Protein AF-A0A9Q3KZR4-F1 (afdb_monomer_lite)

Structure (mmCIF, N/CA/C/O backbone):
data_AF-A0A9Q3KZR4-F1
#
_entry.id   AF-A0A9Q3KZR4-F1
#
loop_
_atom_site.group_PDB
_atom_site.id
_atom_site.type_symbol
_atom_site.label_atom_id
_atom_site.label_alt_id
_atom_site.label_comp_id
_atom_site.label_asym_id
_atom_site.label_entity_id
_atom_site.label_seq_id
_atom_site.pdbx_PDB_ins_code
_atom_site.Cartn_x
_atom_site.Cartn_y
_atom_site.Cartn_z
_atom_site.occupancy
_atom_site.B_iso_or_equiv
_atom_site.auth_seq_id
_atom_site.auth_comp_id
_atom_site.auth_asym_id
_atom_site.auth_atom_id
_atom_site.pdbx_PDB_model_num
ATOM 1 N N . MET A 1 1 ? 51.707 -24.226 -41.388 1.00 42.03 1 MET A N 1
ATOM 2 C CA . MET A 1 1 ? 51.177 -23.518 -40.204 1.00 42.03 1 MET A CA 1
ATOM 3 C C . MET A 1 1 ? 50.025 -22.644 -40.670 1.00 42.03 1 MET A C 1
ATOM 5 O O . MET A 1 1 ? 50.274 -21.649 -41.330 1.00 42.03 1 MET A O 1
ATOM 9 N N . GLY A 1 2 ? 48.784 -23.058 -40.425 1.00 43.09 2 GLY A N 1
ATOM 10 C CA . GLY A 1 2 ? 47.579 -22.294 -40.759 1.00 43.09 2 GLY A CA 1
ATOM 11 C C . GLY A 1 2 ? 46.607 -22.449 -39.598 1.00 43.09 2 GLY A C 1
ATOM 12 O O . GLY A 1 2 ? 46.339 -23.574 -39.183 1.00 43.09 2 GLY A O 1
ATOM 13 N N . GLN A 1 3 ? 46.214 -21.334 -38.991 1.00 43.72 3 GLN A N 1
ATOM 14 C CA . GLN A 1 3 ? 45.464 -21.297 -37.740 1.00 43.72 3 GLN A CA 1
ATOM 15 C C . GLN A 1 3 ? 44.011 -21.736 -37.955 1.00 43.72 3 GLN A C 1
ATOM 17 O O . GLN A 1 3 ? 43.340 -21.294 -38.881 1.00 43.72 3 GLN A O 1
ATOM 22 N N . ILE A 1 4 ? 43.560 -22.622 -37.069 1.00 50.09 4 ILE A N 1
ATOM 23 C CA . ILE A 1 4 ? 42.211 -23.177 -36.987 1.00 50.09 4 ILE A CA 1
ATOM 24 C C . ILE A 1 4 ? 41.285 -22.138 -36.349 1.00 50.09 4 ILE A C 1
ATOM 26 O O . ILE A 1 4 ? 41.515 -21.702 -35.218 1.00 50.09 4 ILE A O 1
ATOM 30 N N . THR A 1 5 ? 40.226 -21.778 -37.067 1.00 49.94 5 THR A N 1
ATOM 31 C CA . THR A 1 5 ? 39.066 -21.024 -36.587 1.00 49.94 5 THR A CA 1
ATOM 32 C C . THR A 1 5 ? 38.422 -21.785 -35.429 1.00 49.94 5 THR A C 1
ATOM 34 O O . THR A 1 5 ? 37.908 -22.886 -35.611 1.00 49.94 5 THR A O 1
ATOM 37 N N . LYS A 1 6 ? 38.461 -21.223 -34.218 1.00 49.03 6 LYS A N 1
ATOM 38 C CA . LYS A 1 6 ? 37.662 -21.724 -33.095 1.00 49.03 6 LYS A CA 1
ATOM 39 C C . LYS A 1 6 ? 36.378 -20.916 -33.029 1.00 49.03 6 LYS A C 1
ATOM 41 O O . LYS A 1 6 ? 36.366 -19.810 -32.496 1.00 49.03 6 LYS A O 1
ATOM 46 N N . GLU A 1 7 ? 35.314 -21.490 -33.578 1.00 45.50 7 GLU A N 1
ATOM 47 C CA . GLU A 1 7 ? 33.953 -21.098 -33.240 1.00 45.50 7 GLU A CA 1
ATOM 48 C C . GLU A 1 7 ? 33.759 -21.274 -31.731 1.00 45.50 7 GLU A C 1
ATOM 50 O O . GLU A 1 7 ? 33.810 -22.383 -31.194 1.00 45.50 7 GLU A O 1
ATOM 55 N N . VAL A 1 8 ? 33.591 -20.160 -31.020 1.00 49.97 8 VAL A N 1
ATOM 56 C CA . VAL A 1 8 ? 33.159 -20.185 -29.626 1.00 49.97 8 VAL A CA 1
ATOM 57 C C . VAL A 1 8 ? 31.643 -20.319 -29.645 1.00 49.97 8 VAL A C 1
ATOM 59 O O . VAL A 1 8 ? 30.913 -19.343 -29.789 1.00 49.97 8 VAL A O 1
ATOM 62 N N . SER A 1 9 ? 31.199 -21.570 -29.524 1.00 54.00 9 SER A N 1
ATOM 63 C CA . SER A 1 9 ? 29.832 -21.955 -29.178 1.00 54.00 9 SER A CA 1
ATOM 64 C C . SER A 1 9 ? 29.311 -21.062 -28.043 1.00 54.00 9 SER A C 1
ATOM 66 O O . SER A 1 9 ? 30.034 -20.895 -27.051 1.00 54.00 9 SER A O 1
ATOM 68 N N . PRO A 1 10 ? 28.092 -20.493 -28.137 1.00 51.78 10 PRO A N 1
ATOM 69 C CA . PRO A 1 10 ? 27.533 -19.706 -27.049 1.00 51.78 10 PRO A CA 1
ATOM 70 C C . PRO A 1 10 ? 27.482 -20.598 -25.812 1.00 51.78 10 PRO A C 1
ATOM 72 O O . PRO A 1 10 ? 26.874 -21.669 -25.825 1.00 51.78 10 PRO A O 1
ATOM 75 N N . ARG A 1 11 ? 28.218 -20.196 -24.771 1.00 51.41 11 ARG A N 1
ATOM 76 C CA . ARG A 1 11 ? 28.183 -20.870 -23.478 1.00 51.41 11 ARG A CA 1
ATOM 77 C C . ARG A 1 11 ? 26.736 -20.845 -23.022 1.00 51.41 11 ARG A C 1
ATOM 79 O O . ARG A 1 11 ? 26.160 -19.767 -22.894 1.00 51.41 11 ARG A O 1
ATOM 86 N N . ASP A 1 12 ? 26.191 -22.045 -22.855 1.00 49.56 12 ASP A N 1
ATOM 87 C CA . ASP A 1 12 ? 24.917 -22.327 -22.217 1.00 49.56 12 ASP A CA 1
ATOM 88 C C . ASP A 1 12 ? 24.786 -21.396 -21.011 1.00 49.56 12 ASP A C 1
ATOM 90 O O . ASP A 1 12 ? 25.555 -21.482 -20.049 1.00 49.56 12 ASP A O 1
ATOM 94 N N . ASN A 1 13 ? 23.919 -20.395 -21.163 1.00 56.41 13 ASN A N 1
ATOM 95 C CA . ASN A 1 13 ? 23.622 -19.422 -20.134 1.00 56.41 13 ASN A CA 1
ATOM 96 C C . ASN A 1 13 ? 22.895 -20.224 -19.065 1.00 56.41 13 ASN A C 1
ATOM 98 O O . ASN A 1 13 ? 21.679 -20.410 -19.171 1.00 56.41 13 ASN A O 1
ATOM 102 N N . SER A 1 14 ? 23.665 -20.790 -18.131 1.00 52.00 14 SER A N 1
ATOM 103 C CA . SER A 1 14 ? 23.157 -21.564 -17.015 1.00 52.00 14 SER A CA 1
ATOM 104 C C . SER A 1 14 ? 22.054 -20.724 -16.408 1.00 52.00 14 SER A C 1
ATOM 106 O O . SER A 1 14 ? 22.294 -19.642 -15.870 1.00 52.00 14 SER A O 1
ATOM 108 N N . ARG A 1 15 ? 20.815 -21.168 -16.642 1.00 63.19 15 ARG A N 1
ATOM 109 C CA . ARG A 1 15 ? 19.612 -20.495 -16.180 1.00 63.19 15 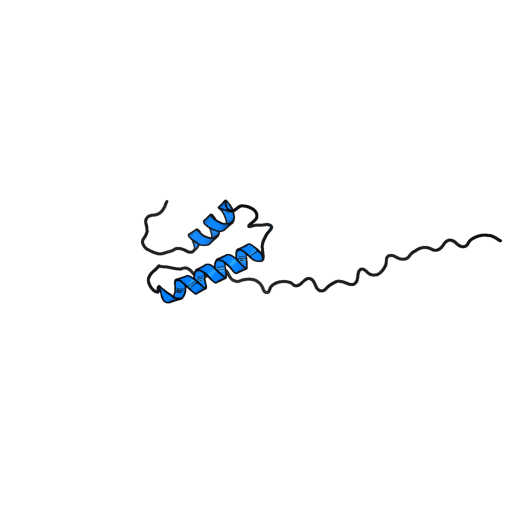ARG A CA 1
ATOM 110 C C . ARG A 1 15 ? 19.716 -20.486 -14.671 1.00 63.19 15 ARG A C 1
ATOM 112 O O . ARG A 1 15 ? 19.345 -21.461 -14.021 1.00 63.19 15 ARG A O 1
ATOM 119 N N . VAL A 1 16 ? 20.275 -19.407 -14.130 1.00 63.66 16 VAL A N 1
ATOM 120 C CA . VAL A 1 16 ? 20.142 -19.071 -12.724 1.00 63.66 16 VAL A CA 1
ATOM 121 C C . VAL A 1 16 ? 18.645 -19.187 -12.482 1.00 63.66 16 VAL A C 1
ATOM 123 O O . VAL A 1 16 ? 17.894 -18.552 -13.230 1.00 63.66 16 VAL A O 1
ATOM 126 N N . PRO A 1 17 ? 18.186 -20.075 -11.584 1.00 53.97 17 PRO A N 1
ATOM 127 C CA . PRO A 1 17 ? 16.768 -20.202 -11.329 1.00 53.97 17 PRO A CA 1
ATOM 128 C C . PRO A 1 17 ? 16.291 -18.816 -10.923 1.00 53.97 17 PRO A C 1
ATOM 130 O O . PRO A 1 17 ? 16.672 -18.298 -9.875 1.00 53.97 17 PRO A O 1
ATOM 133 N N . GLU A 1 18 ? 15.543 -18.181 -11.823 1.00 58.84 18 GLU A N 1
ATOM 134 C CA . GLU A 1 18 ? 14.903 -16.912 -11.553 1.00 58.84 18 GLU A CA 1
ATOM 135 C C . GLU A 1 18 ? 14.002 -17.201 -10.364 1.00 58.84 18 GLU A C 1
ATOM 137 O O . GLU A 1 18 ? 13.065 -18.000 -10.467 1.00 58.84 18 GLU A O 1
ATOM 142 N N . PHE A 1 19 ? 14.371 -16.659 -9.203 1.00 63.41 19 PHE A N 1
ATOM 143 C CA . PHE A 1 19 ? 13.548 -16.755 -8.016 1.00 63.41 19 PHE A CA 1
ATOM 144 C C . PHE A 1 19 ? 12.246 -16.035 -8.348 1.00 63.41 19 PHE A C 1
ATOM 146 O O . PHE A 1 19 ? 12.125 -14.819 -8.227 1.00 63.41 19 PHE A O 1
ATOM 153 N N . LYS A 1 20 ? 11.273 -16.799 -8.838 1.00 51.97 20 LYS A N 1
ATOM 154 C CA . LYS A 1 20 ? 9.907 -16.336 -8.966 1.00 51.97 20 LYS A CA 1
ATOM 155 C C . LYS A 1 20 ? 9.364 -16.319 -7.560 1.00 51.97 20 LYS A C 1
ATOM 157 O O . LYS A 1 20 ? 9.051 -17.372 -7.001 1.00 51.97 20 LYS A O 1
ATOM 162 N N . ALA A 1 21 ? 9.303 -15.120 -6.990 1.00 56.91 21 ALA A N 1
ATOM 163 C CA . ALA A 1 21 ? 8.572 -14.910 -5.761 1.00 56.91 21 ALA A CA 1
ATOM 164 C C . ALA A 1 21 ? 7.189 -15.567 -5.923 1.00 56.91 21 ALA A C 1
ATOM 166 O O . ALA A 1 21 ? 6.544 -15.368 -6.962 1.00 56.91 21 ALA A O 1
ATOM 167 N N . PRO A 1 22 ? 6.758 -16.416 -4.970 1.00 64.06 22 PRO A N 1
ATOM 168 C CA . PRO A 1 22 ? 5.432 -17.016 -5.027 1.00 64.06 22 PRO A CA 1
ATOM 169 C C . PRO A 1 22 ? 4.417 -15.896 -5.225 1.00 64.06 22 PRO A C 1
ATOM 171 O O . PRO A 1 22 ? 4.568 -14.851 -4.596 1.00 64.06 22 PRO A O 1
ATOM 174 N N . SER A 1 23 ? 3.438 -16.098 -6.116 1.00 65.31 23 SER A N 1
ATOM 175 C CA . SER A 1 23 ? 2.430 -15.095 -6.476 1.00 65.31 23 SER A CA 1
ATOM 176 C C . SER A 1 23 ? 1.939 -14.382 -5.220 1.00 65.31 23 SER A C 1
ATOM 178 O O . SER A 1 23 ? 1.219 -14.970 -4.408 1.00 65.31 23 SER A O 1
ATOM 180 N N . ILE A 1 24 ? 2.413 -13.152 -5.017 1.00 66.19 24 ILE A N 1
ATOM 181 C CA . ILE A 1 24 ? 2.160 -12.433 -3.775 1.00 66.19 24 ILE A CA 1
ATOM 182 C C . ILE A 1 24 ? 0.678 -12.094 -3.798 1.00 66.19 24 ILE A C 1
ATOM 184 O O . ILE A 1 24 ? 0.189 -11.488 -4.753 1.00 66.19 24 ILE A O 1
ATOM 188 N N . LYS A 1 25 ? -0.060 -12.569 -2.793 1.00 75.12 25 LYS A N 1
ATOM 189 C CA . LYS A 1 25 ? -1.472 -12.214 -2.653 1.00 75.12 25 LYS A CA 1
ATOM 190 C C . LYS A 1 25 ? -1.578 -10.698 -2.461 1.00 75.12 25 LYS A C 1
ATOM 192 O O . LYS A 1 25 ? -0.625 -10.042 -2.056 1.00 75.12 25 LYS A O 1
ATOM 197 N N . ALA A 1 26 ? -2.734 -10.128 -2.785 1.00 72.88 26 ALA A N 1
ATOM 198 C CA . ALA A 1 26 ? -3.001 -8.738 -2.435 1.00 72.88 26 ALA A CA 1
ATOM 199 C C . ALA A 1 26 ? -2.992 -8.571 -0.905 1.00 72.88 26 ALA A C 1
ATOM 201 O O . ALA A 1 26 ? -3.246 -9.537 -0.181 1.00 72.88 26 ALA A O 1
ATOM 202 N N . ALA A 1 27 ? -2.682 -7.364 -0.424 1.00 77.44 27 ALA A N 1
ATOM 203 C CA . ALA A 1 27 ? -2.770 -7.067 0.999 1.00 77.44 27 ALA A CA 1
ATOM 204 C C . ALA A 1 27 ? -4.200 -7.268 1.515 1.00 77.44 27 ALA A C 1
ATOM 206 O O . ALA A 1 27 ? -5.169 -6.965 0.820 1.00 77.44 27 ALA A O 1
ATOM 207 N N . ASP A 1 28 ? -4.332 -7.773 2.741 1.00 82.56 28 ASP A N 1
ATOM 208 C CA . ASP A 1 28 ? -5.625 -7.787 3.418 1.00 82.56 28 ASP A CA 1
ATOM 209 C C . ASP A 1 28 ? -6.064 -6.349 3.714 1.00 82.56 28 ASP A C 1
ATOM 211 O O . ASP A 1 28 ? -5.256 -5.500 4.107 1.00 82.56 28 ASP A O 1
ATOM 215 N N . SER A 1 29 ? -7.359 -6.078 3.556 1.00 86.81 29 SER A N 1
ATOM 216 C CA . SER A 1 29 ? -7.925 -4.786 3.927 1.00 86.81 29 SER A CA 1
ATOM 217 C C . SER A 1 29 ? -7.783 -4.537 5.432 1.00 86.81 29 SER A C 1
ATOM 219 O O . SER A 1 29 ? -8.045 -5.418 6.254 1.00 86.81 29 SER A O 1
ATOM 221 N N . PHE A 1 30 ? -7.401 -3.315 5.801 1.00 88.44 30 PHE A N 1
ATOM 222 C CA . PHE A 1 30 ? -7.323 -2.861 7.186 1.00 88.44 30 PHE A CA 1
ATOM 223 C C . PHE A 1 30 ? -8.406 -1.812 7.449 1.00 88.44 30 PHE A C 1
ATOM 225 O O . PHE A 1 30 ? -8.421 -0.737 6.849 1.00 88.44 30 PHE A O 1
ATOM 232 N N . ASP A 1 31 ? -9.326 -2.136 8.351 1.00 88.06 31 ASP A N 1
ATOM 233 C CA . ASP A 1 31 ? -10.503 -1.325 8.689 1.00 88.06 31 ASP A CA 1
ATOM 234 C C . ASP A 1 31 ? -10.318 -0.488 9.970 1.00 88.06 31 ASP A C 1
ATOM 236 O O . ASP A 1 31 ? -11.207 0.263 10.366 1.00 88.06 31 ASP A O 1
ATOM 240 N N . GLY A 1 32 ? -9.169 -0.618 10.640 1.00 85.00 32 GLY A N 1
ATOM 241 C CA . GLY A 1 32 ? -8.883 0.062 11.903 1.00 85.00 32 GLY A CA 1
ATOM 242 C C . GLY A 1 32 ? -9.500 -0.581 13.151 1.00 85.00 32 GLY A C 1
ATOM 243 O O . GLY A 1 32 ? -9.198 -0.127 14.253 1.00 85.00 32 GLY A O 1
ATOM 244 N N . THR A 1 33 ? -10.302 -1.647 13.036 1.00 88.38 33 THR A N 1
ATOM 245 C CA . THR A 1 33 ? -10.995 -2.263 14.191 1.00 88.38 33 THR A CA 1
ATOM 246 C C . THR A 1 33 ? -10.060 -3.085 15.075 1.00 88.38 33 THR A C 1
ATOM 248 O O . THR A 1 33 ? -10.242 -3.183 16.287 1.00 88.38 33 THR A O 1
ATOM 251 N N . GLN A 1 34 ? -9.027 -3.677 14.474 1.00 88.56 34 GLN A N 1
ATOM 252 C CA . GLN A 1 34 ? -8.093 -4.583 15.136 1.00 88.56 34 GLN A CA 1
ATOM 253 C C . GLN A 1 34 ? -6.675 -4.023 15.079 1.00 88.56 34 GLN A C 1
ATOM 255 O O . GLN A 1 34 ? -5.887 -4.391 14.211 1.00 88.56 34 GLN A O 1
ATOM 260 N N . ALA A 1 35 ? -6.317 -3.167 16.040 1.00 87.44 35 ALA A N 1
ATOM 261 C CA . ALA A 1 35 ? -5.005 -2.511 16.094 1.00 87.44 35 ALA A CA 1
ATOM 262 C C . ALA A 1 35 ? -3.813 -3.488 15.998 1.00 87.44 35 ALA A C 1
ATOM 264 O O . ALA A 1 35 ? -2.805 -3.174 15.370 1.00 87.44 35 ALA A O 1
ATOM 265 N N . HIS A 1 36 ? -3.940 -4.705 16.541 1.00 88.75 36 HIS A N 1
ATOM 266 C CA . HIS A 1 36 ? -2.893 -5.731 16.459 1.00 88.75 36 HIS A CA 1
ATOM 267 C C . HIS A 1 36 ? -2.584 -6.188 15.017 1.00 88.75 36 HIS A C 1
ATOM 269 O O . HIS A 1 36 ? -1.488 -6.683 14.757 1.00 88.75 36 HIS A O 1
ATOM 275 N N . LYS A 1 37 ? -3.510 -5.994 14.064 1.00 89.00 37 LYS A N 1
ATOM 276 C CA 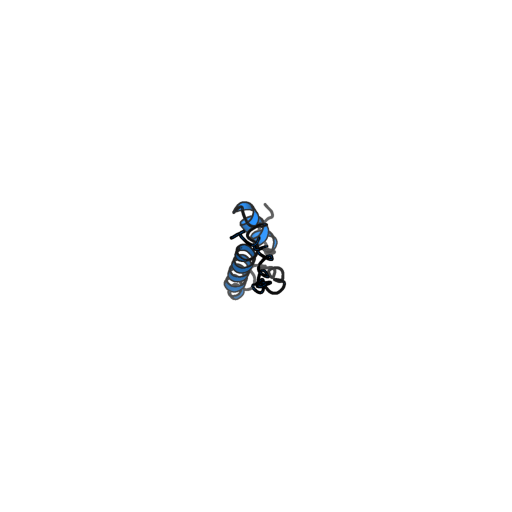. LYS A 1 37 ? -3.315 -6.310 12.639 1.00 89.00 37 LYS A CA 1
ATOM 277 C C . LYS A 1 37 ? -2.552 -5.232 11.873 1.00 89.00 37 LYS A C 1
ATOM 279 O O . LYS A 1 37 ? -2.005 -5.534 10.816 1.00 89.00 37 LYS A O 1
ATOM 284 N N . LEU A 1 38 ? -2.447 -4.012 12.412 1.00 89.56 38 LEU A N 1
ATOM 285 C CA . LEU A 1 38 ? -1.792 -2.883 11.742 1.00 89.56 38 LEU A CA 1
ATOM 286 C C . LEU A 1 38 ? -0.348 -3.209 11.349 1.00 89.56 38 LEU A C 1
ATOM 288 O O . LEU A 1 38 ? 0.085 -2.924 10.235 1.00 89.56 38 LEU A O 1
ATOM 292 N N . ARG A 1 39 ? 0.400 -3.849 12.254 1.00 92.44 39 ARG A N 1
ATOM 293 C CA . ARG A 1 39 ? 1.787 -4.233 11.978 1.00 92.44 39 ARG A CA 1
ATOM 294 C C . ARG A 1 39 ? 1.874 -5.227 10.821 1.00 92.44 39 ARG A C 1
ATOM 296 O O . ARG A 1 39 ? 2.710 -5.045 9.945 1.00 92.44 39 ARG A O 1
ATOM 303 N N . GLY A 1 40 ? 1.008 -6.241 10.810 1.00 91.88 40 GLY A N 1
ATOM 304 C CA . GLY A 1 40 ? 0.962 -7.237 9.737 1.00 91.88 40 GLY A CA 1
ATOM 305 C C . GLY A 1 40 ? 0.622 -6.604 8.389 1.00 91.88 40 GLY A C 1
ATOM 306 O O . GLY A 1 40 ? 1.317 -6.851 7.408 1.00 91.88 40 GLY A O 1
ATOM 307 N N . PHE A 1 41 ? -0.368 -5.710 8.373 1.00 91.31 41 PHE A N 1
ATOM 308 C CA . PHE A 1 41 ? -0.736 -4.922 7.200 1.00 91.31 41 PHE A CA 1
ATOM 309 C C . PHE A 1 41 ? 0.458 -4.134 6.629 1.00 91.31 41 PHE A C 1
ATOM 311 O O . PHE A 1 41 ? 0.799 -4.291 5.458 1.00 91.31 41 PHE A O 1
ATOM 318 N N . ILE A 1 42 ? 1.158 -3.356 7.466 1.00 91.69 42 ILE A N 1
ATOM 319 C CA . ILE A 1 42 ? 2.320 -2.557 7.034 1.00 91.69 42 ILE A CA 1
ATOM 320 C C . ILE A 1 42 ? 3.432 -3.452 6.475 1.00 91.69 42 ILE A C 1
ATOM 322 O O . ILE A 1 42 ? 3.988 -3.162 5.415 1.00 91.69 42 ILE A O 1
ATOM 326 N N . GLN A 1 43 ? 3.752 -4.546 7.172 1.00 92.19 43 GLN A N 1
ATOM 327 C CA . GLN A 1 43 ? 4.790 -5.482 6.736 1.00 92.19 43 GLN A CA 1
ATOM 328 C C . GLN A 1 43 ? 4.463 -6.100 5.374 1.00 92.19 43 GLN A C 1
ATOM 330 O O . GLN A 1 43 ? 5.354 -6.286 4.546 1.00 92.19 43 GLN A O 1
ATOM 335 N N . TYR A 1 44 ? 3.187 -6.383 5.121 1.00 91.25 44 TYR A N 1
ATOM 336 C CA . TYR A 1 44 ? 2.753 -6.958 3.859 1.00 91.25 44 TYR A CA 1
ATOM 337 C C . TYR A 1 44 ? 2.834 -5.9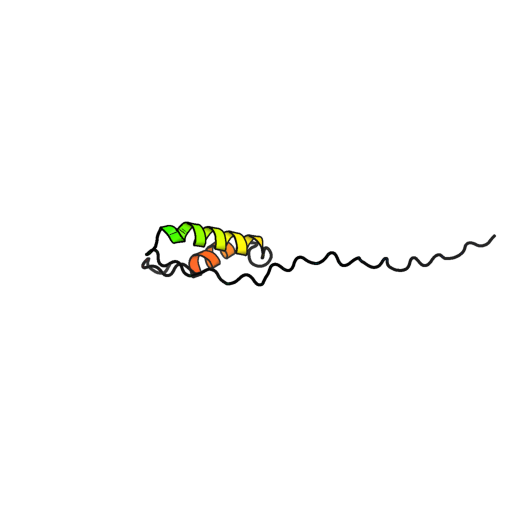54 2.700 1.00 91.25 44 TYR A C 1
ATOM 339 O O . TYR A 1 44 ? 3.373 -6.283 1.643 1.00 91.25 44 TYR A O 1
ATOM 347 N N . CYS A 1 45 ? 2.421 -4.700 2.917 1.00 90.38 45 CYS A N 1
ATOM 348 C CA . CYS A 1 45 ? 2.610 -3.622 1.938 1.00 90.38 45 CYS A CA 1
ATOM 349 C C . CYS A 1 45 ? 4.092 -3.438 1.573 1.00 90.38 45 CYS A C 1
ATOM 351 O O . CYS A 1 45 ? 4.436 -3.321 0.397 1.00 90.38 45 CYS A O 1
ATOM 353 N N . GLN A 1 46 ? 4.987 -3.473 2.566 1.00 90.50 46 GLN A N 1
ATOM 354 C CA . GLN A 1 46 ? 6.431 -3.380 2.334 1.00 90.50 46 GLN A CA 1
ATOM 355 C C . GLN A 1 46 ? 6.957 -4.538 1.481 1.00 90.50 46 GLN A C 1
ATOM 357 O O . GLN A 1 46 ? 7.759 -4.303 0.577 1.00 90.50 46 GLN A O 1
ATOM 362 N N . LEU A 1 47 ? 6.507 -5.768 1.740 1.00 90.50 47 LEU A N 1
ATOM 363 C CA . LEU A 1 47 ? 6.934 -6.954 0.996 1.00 90.50 47 LEU A CA 1
ATOM 364 C C . LEU A 1 47 ? 6.568 -6.871 -0.493 1.00 90.50 47 LEU A C 1
ATOM 366 O O . LEU A 1 47 ? 7.389 -7.219 -1.343 1.00 90.50 47 LEU A O 1
ATOM 370 N N . ILE A 1 48 ? 5.358 -6.396 -0.797 1.00 88.25 48 ILE A N 1
ATOM 371 C CA . ILE A 1 48 ? 4.857 -6.229 -2.169 1.00 88.25 48 ILE A CA 1
ATOM 372 C C . ILE A 1 48 ? 5.657 -5.158 -2.906 1.00 88.25 48 ILE A C 1
ATOM 374 O O . ILE A 1 48 ? 6.160 -5.406 -4.000 1.00 88.25 48 ILE A O 1
ATOM 378 N N . VAL A 1 49 ? 5.847 -4.001 -2.267 1.00 88.56 49 VAL A N 1
ATOM 379 C CA . VAL A 1 49 ? 6.631 -2.892 -2.826 1.00 88.56 49 VAL A CA 1
ATOM 380 C C . VAL A 1 49 ? 8.063 -3.317 -3.157 1.00 88.56 49 VAL A C 1
ATOM 382 O O . VAL A 1 49 ? 8.586 -2.926 -4.195 1.00 88.56 49 VAL A O 1
ATOM 385 N N . HIS A 1 50 ? 8.697 -4.127 -2.305 1.00 87.50 50 HIS A N 1
ATOM 386 C CA . HIS A 1 50 ? 10.061 -4.608 -2.551 1.00 87.50 50 HIS A CA 1
ATOM 387 C C . HIS A 1 50 ? 10.144 -5.679 -3.641 1.00 87.50 50 HIS A C 1
ATOM 389 O O . HIS A 1 50 ? 11.196 -5.822 -4.259 1.00 87.50 50 HIS A O 1
ATOM 395 N N . ASN A 1 51 ? 9.073 -6.441 -3.870 1.00 87.88 51 ASN A N 1
ATOM 396 C CA . ASN A 1 51 ? 9.066 -7.491 -4.887 1.00 87.88 51 ASN A CA 1
ATOM 397 C C . ASN A 1 51 ? 8.778 -6.976 -6.295 1.00 87.88 51 ASN A C 1
ATOM 399 O O . ASN A 1 51 ? 9.238 -7.580 -7.259 1.00 87.88 51 ASN A O 1
ATOM 403 N N . ASP A 1 52 ? 8.033 -5.881 -6.425 1.00 85.81 52 ASP A N 1
ATOM 404 C CA . ASP A 1 52 ? 7.618 -5.351 -7.722 1.00 85.81 52 ASP A CA 1
ATOM 405 C C . ASP A 1 52 ? 8.120 -3.918 -7.929 1.00 85.81 52 ASP A C 1
ATOM 407 O O . ASP A 1 52 ? 7.376 -2.937 -7.979 1.00 85.81 52 ASP A O 1
ATOM 411 N N . LEU A 1 53 ? 9.443 -3.797 -8.046 1.00 84.50 53 LEU A N 1
ATOM 412 C CA . LEU A 1 53 ? 10.116 -2.508 -8.218 1.00 84.50 53 LEU A CA 1
ATOM 413 C C . LEU A 1 53 ? 9.703 -1.782 -9.510 1.00 84.50 53 LEU A C 1
ATOM 415 O O . LEU A 1 53 ? 9.811 -0.558 -9.574 1.00 84.50 53 LEU A O 1
ATOM 419 N N . ALA A 1 54 ? 9.219 -2.512 -10.521 1.00 85.75 54 ALA A N 1
ATOM 420 C CA . ALA A 1 54 ? 8.747 -1.930 -11.773 1.00 85.75 54 ALA A CA 1
ATOM 421 C C . ALA A 1 54 ? 7.431 -1.161 -11.572 1.00 85.75 54 ALA A C 1
ATOM 423 O O . ALA A 1 54 ? 7.321 -0.012 -12.003 1.00 85.75 54 ALA A O 1
ATOM 424 N N . ASN A 1 55 ? 6.462 -1.747 -10.861 1.00 81.06 55 ASN A N 1
ATOM 425 C CA . ASN A 1 55 ? 5.192 -1.077 -10.562 1.00 81.06 55 ASN A CA 1
ATOM 426 C C . ASN A 1 55 ? 5.312 -0.058 -9.412 1.00 81.06 55 ASN A C 1
ATOM 428 O O . ASN A 1 55 ? 4.607 0.958 -9.398 1.00 81.06 55 ASN A O 1
ATOM 432 N N . PHE A 1 56 ? 6.247 -0.272 -8.481 1.00 87.12 56 PHE A N 1
ATOM 433 C CA . PHE A 1 56 ? 6.458 0.566 -7.293 1.00 87.12 56 PHE A CA 1
ATOM 434 C C . PHE A 1 56 ? 7.699 1.464 -7.357 1.00 87.12 56 PHE A C 1
ATOM 436 O O . PHE A 1 56 ? 8.286 1.798 -6.326 1.00 87.12 56 PHE A O 1
ATOM 443 N N . PHE A 1 57 ? 8.076 1.919 -8.553 1.00 85.69 57 PHE A N 1
ATOM 444 C CA . PHE A 1 57 ? 9.211 2.829 -8.731 1.00 85.69 57 PHE A CA 1
ATOM 445 C C . PHE A 1 57 ? 9.015 4.186 -8.027 1.00 85.69 57 PHE A C 1
ATOM 447 O O . PHE A 1 57 ? 9.942 4.725 -7.428 1.00 85.69 57 PHE A O 1
ATOM 454 N N . SER A 1 58 ? 7.795 4.736 -8.061 1.00 92.69 58 SER A N 1
ATOM 455 C CA . SER A 1 58 ? 7.464 6.016 -7.423 1.00 92.69 58 SER A CA 1
ATOM 456 C C . SER A 1 58 ? 6.857 5.824 -6.037 1.00 92.69 58 SER A C 1
ATOM 458 O O . SER A 1 58 ? 5.973 4.984 -5.853 1.00 92.69 58 SER A O 1
ATOM 460 N N . ASP A 1 59 ? 7.233 6.682 -5.085 1.00 91.25 59 ASP A N 1
ATOM 461 C CA . ASP A 1 59 ? 6.596 6.736 -3.763 1.00 91.25 59 ASP A CA 1
ATOM 462 C C . ASP A 1 59 ? 5.089 6.991 -3.849 1.00 91.25 59 ASP A C 1
ATOM 464 O O . ASP A 1 59 ? 4.324 6.445 -3.055 1.00 91.25 59 ASP A O 1
ATOM 468 N N . ARG A 1 60 ? 4.631 7.713 -4.881 1.00 92.69 60 ARG A N 1
ATOM 469 C CA . ARG A 1 60 ? 3.201 7.902 -5.149 1.00 92.69 60 ARG A 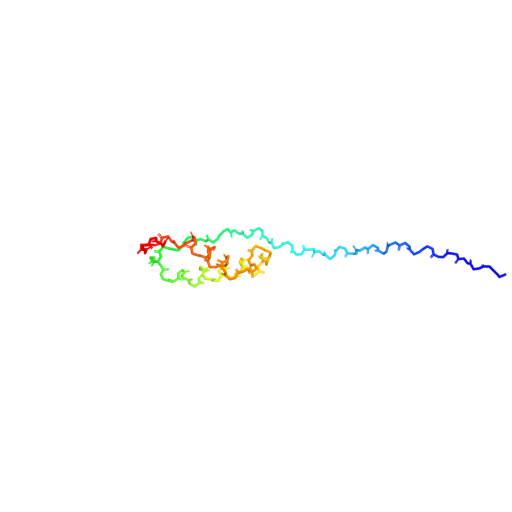CA 1
ATOM 470 C C . ARG A 1 60 ? 2.478 6.568 -5.354 1.00 92.69 60 ARG A C 1
ATOM 472 O O . ARG A 1 60 ? 1.411 6.373 -4.783 1.00 92.69 60 ARG A O 1
ATOM 479 N N . ASN A 1 61 ? 3.053 5.647 -6.128 1.00 90.50 61 ASN A N 1
ATOM 480 C CA . ASN A 1 61 ? 2.437 4.343 -6.394 1.00 90.50 61 ASN A CA 1
ATOM 481 C C . ASN A 1 61 ? 2.407 3.479 -5.128 1.00 90.50 61 ASN A C 1
ATOM 483 O O . ASN A 1 61 ? 1.410 2.808 -4.867 1.00 90.50 61 ASN A O 1
ATOM 487 N N . LYS A 1 62 ? 3.468 3.545 -4.311 1.00 90.56 62 LYS A N 1
ATOM 488 C CA . LYS A 1 62 ? 3.548 2.847 -3.016 1.00 90.56 62 LYS A CA 1
ATOM 489 C C . LYS A 1 62 ? 2.442 3.310 -2.069 1.00 90.56 62 LYS A C 1
ATOM 491 O O . LYS A 1 62 ? 1.772 2.481 -1.449 1.00 90.56 62 LYS A O 1
ATOM 496 N N . VAL A 1 63 ? 2.244 4.628 -1.979 1.00 91.25 63 VAL A N 1
ATOM 497 C CA . VAL A 1 63 ? 1.203 5.236 -1.144 1.00 91.25 63 VAL A CA 1
ATOM 498 C C . VAL A 1 63 ? -0.179 4.865 -1.666 1.00 91.25 63 VAL A C 1
ATOM 500 O O . VAL A 1 63 ? -0.942 4.288 -0.902 1.00 91.25 63 VAL A O 1
ATOM 503 N N . LEU A 1 64 ? -0.471 5.096 -2.953 1.00 90.50 64 LEU A N 1
ATOM 504 C CA . LEU A 1 64 ? -1.780 4.796 -3.554 1.00 90.50 64 LEU A CA 1
ATOM 505 C C . LEU A 1 64 ? -2.194 3.336 -3.359 1.00 90.50 64 LEU A C 1
ATOM 507 O O . LEU A 1 64 ? -3.336 3.056 -2.992 1.00 90.50 64 LEU A O 1
ATOM 511 N N . TYR A 1 65 ? -1.259 2.409 -3.571 1.00 89.94 65 TYR A N 1
ATOM 512 C CA . TYR A 1 65 ? -1.502 0.993 -3.340 1.00 89.94 65 TYR A CA 1
ATOM 513 C C . TYR A 1 65 ? -1.825 0.721 -1.876 1.00 89.94 65 TYR A C 1
ATOM 515 O O . TYR A 1 65 ? -2.889 0.187 -1.585 1.00 89.94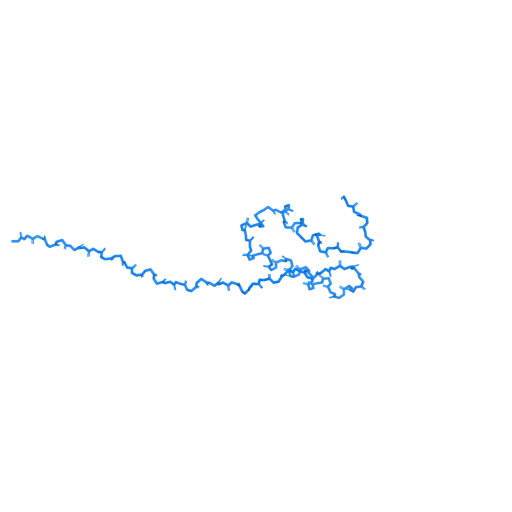 65 TYR A O 1
ATOM 523 N N . SER A 1 66 ? -0.964 1.150 -0.951 1.00 89.75 66 SER A N 1
ATOM 524 C CA . SER A 1 66 ? -1.156 0.904 0.483 1.00 89.75 66 SER A CA 1
ATOM 525 C C . SER A 1 66 ? -2.477 1.492 0.986 1.00 89.75 66 SER A C 1
ATOM 527 O O . SER A 1 66 ? -3.205 0.837 1.725 1.00 89.75 66 SER A O 1
ATOM 529 N N . THR A 1 67 ? -2.835 2.701 0.549 1.00 90.25 67 THR A N 1
ATOM 530 C CA . THR A 1 67 ? -4.079 3.358 0.964 1.00 90.25 67 THR A CA 1
ATOM 531 C C . THR A 1 67 ? -5.328 2.704 0.386 1.00 90.25 67 THR A C 1
ATOM 533 O O . THR A 1 67 ? -6.369 2.769 1.026 1.00 90.25 67 THR A O 1
ATOM 536 N N . SER A 1 68 ? -5.250 2.032 -0.769 1.00 89.56 68 SER A N 1
ATOM 537 C CA . SER A 1 68 ? -6.412 1.353 -1.371 1.00 89.56 68 SER A CA 1
ATOM 538 C C . SER A 1 68 ? -6.968 0.197 -0.530 1.00 89.56 68 SER A C 1
ATOM 540 O O . SER A 1 68 ? -8.118 -0.197 -0.703 1.00 89.56 68 SER A O 1
ATOM 542 N N . PHE A 1 69 ? -6.175 -0.319 0.410 1.00 88.38 69 PHE A N 1
ATOM 543 C CA . PHE A 1 69 ? -6.577 -1.378 1.338 1.00 88.38 69 PHE A CA 1
ATOM 544 C C . PHE A 1 69 ? -7.044 -0.834 2.692 1.00 88.38 69 PHE A C 1
ATOM 546 O O . PHE A 1 69 ? -7.492 -1.605 3.541 1.00 88.38 69 PHE A O 1
ATOM 553 N N . LEU A 1 70 ? -6.969 0.481 2.911 1.00 89.06 70 LEU A N 1
ATOM 554 C CA . LEU A 1 70 ? -7.547 1.120 4.086 1.00 89.06 70 LEU A CA 1
ATOM 555 C C . LEU A 1 70 ? -9.049 1.282 3.849 1.00 89.06 70 LEU A C 1
ATOM 557 O O . LEU A 1 70 ? -9.478 2.026 2.975 1.00 89.06 70 LEU A O 1
ATOM 561 N N . THR A 1 71 ? -9.846 0.546 4.615 1.00 84.50 71 THR A N 1
ATOM 562 C CA . THR A 1 71 ? -11.309 0.445 4.429 1.00 84.50 71 THR A CA 1
ATOM 563 C C . THR A 1 71 ? -12.096 0.974 5.631 1.00 84.50 71 THR A C 1
ATOM 565 O O . THR A 1 71 ? -13.323 0.918 5.651 1.00 84.50 71 THR A O 1
ATOM 568 N N . GLY A 1 72 ? -11.388 1.493 6.640 1.00 71.31 72 GLY A N 1
ATOM 569 C CA . GLY A 1 72 ? -11.964 2.045 7.863 1.00 71.31 72 GLY A CA 1
ATOM 570 C C . GLY A 1 72 ? -12.620 3.410 7.666 1.00 71.31 72 GLY A C 1
ATOM 571 O O . GLY A 1 72 ? -12.395 4.093 6.669 1.00 71.31 72 GLY A O 1
ATOM 572 N N . VAL A 1 73 ? -13.426 3.818 8.649 1.00 59.88 73 VAL A N 1
ATOM 573 C CA . VAL A 1 73 ? -14.241 5.044 8.628 1.00 59.88 73 VAL A CA 1
ATOM 574 C C . VAL A 1 73 ? -13.362 6.290 8.814 1.00 59.88 73 VAL A C 1
ATOM 576 O O . VAL A 1 73 ? -13.325 6.910 9.871 1.00 59.88 73 VAL A O 1
ATOM 579 N N . GLY A 1 74 ? -12.614 6.642 7.777 1.00 56.31 74 GLY A N 1
ATOM 580 C CA . GLY A 1 74 ? -11.965 7.931 7.599 1.00 56.31 74 GLY A CA 1
ATOM 581 C C . GLY A 1 74 ? -12.316 8.403 6.198 1.00 56.31 74 GLY A C 1
ATOM 582 O O . GLY A 1 74 ? -12.013 7.714 5.234 1.00 56.31 74 GLY A O 1
ATOM 583 N N . THR A 1 75 ? -13.038 9.516 6.119 1.00 47.50 75 THR A N 1
ATOM 584 C CA . THR A 1 75 ? -13.498 10.215 4.907 1.00 47.50 75 THR A CA 1
ATOM 585 C C . THR A 1 75 ? -12.635 9.990 3.653 1.00 47.50 75 THR A C 1
ATOM 587 O O . THR A 1 75 ? -11.414 10.129 3.749 1.00 47.50 75 THR A O 1
ATOM 590 N N . PRO A 1 76 ? -13.240 9.716 2.478 1.00 53.31 76 PRO A N 1
ATOM 591 C CA . PRO A 1 76 ? -12.496 9.626 1.224 1.00 53.31 76 PRO A CA 1
ATOM 592 C C . PRO A 1 76 ? -11.793 10.961 0.924 1.00 53.31 76 PRO A C 1
ATOM 594 O O . PRO A 1 76 ? -12.385 12.023 1.126 1.00 53.31 76 PRO A O 1
ATOM 597 N N . PHE A 1 77 ? -10.536 10.884 0.476 1.00 50.16 77 PHE A N 1
ATOM 598 C CA . PHE A 1 77 ? -9.789 12.005 -0.106 1.00 50.16 77 PHE A CA 1
ATOM 599 C C . PHE A 1 77 ? -10.166 12.202 -1.574 1.00 50.16 77 PHE A C 1
ATOM 601 O O . PHE A 1 77 ? -10.348 11.175 -2.269 1.00 50.16 77 PHE A O 1
#

Sequence (77 aa):
MGQITKEVSPRDNSRVPEFKAPSIKAADSFDGTQAH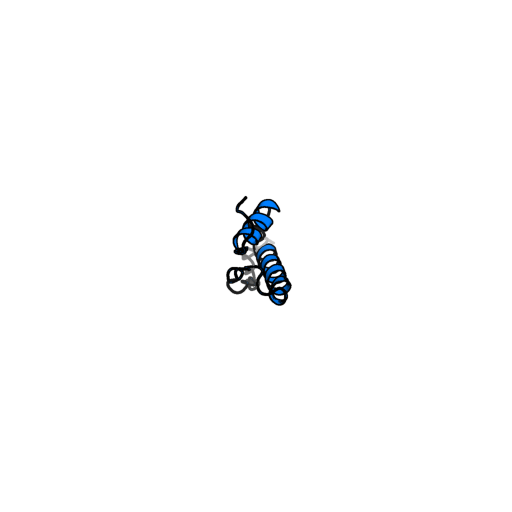KLRGFIQYCQLIVHNDLANFFSDRNKVLYSTSFLTGVGTPF

Radius of gyration: 23.28 Å; chains: 1; bounding box: 65×36×57 Å

Secondary structure (DSSP, 8-state):
-----------------------PPPPPPB-SS-GGGHHHHHHHHHHHHHH-TTTT-SHHHHHHHHHHTB-SSS---

pLDDT: mean 74.9, std 17.27, range [42.03, 92.69]

Foldseek 3Di:
DDDDDDDPDPPDPPPPPPPPPPPQDQQAADAPPDPVCPVVLVVSLVVVLVVCCPQNVDPVSSVVSSVVSHNYPDDDD

Organism: NCBI:txid1389203